Protein AF-A0A2W6AL52-F1 (afdb_monomer)

Foldseek 3Di:
DDDDDDDPDDPPPPPPPQDQDDDPPQLVPQQVVLVVVCVVVVHDSVVFDDSVQLVVQLVCVRVVVSPDDPVLCDPLQVVLNVCSSNRVNLSNLVSVLVSVLVVLLVLVVVVPQVCLCVQVVDRGDPVNSVPDDPLRSLVSCPSVVVDDPVRSVVSVVSVVVSVVD

Radius of gyration: 22.18 Å; Cα contacts (8 Å, |Δi|>4): 120; chains: 1; bounding box: 91×24×52 Å

Mean predicted aligned error: 8.86 Å

Structure (mmCIF, N/CA/C/O backbone):
data_AF-A0A2W6AL52-F1
#
_entry.id   AF-A0A2W6AL52-F1
#
loop_
_atom_site.group_PDB
_atom_site.id
_atom_site.type_symbol
_atom_site.label_atom_id
_atom_site.label_alt_id
_atom_site.label_comp_id
_atom_site.label_asym_id
_atom_site.label_entity_id
_atom_site.label_seq_id
_atom_site.pdbx_PDB_ins_code
_atom_site.Cartn_x
_atom_site.Cartn_y
_atom_site.Cartn_z
_atom_site.occupancy
_atom_site.B_iso_or_equiv
_atom_site.auth_seq_id
_atom_site.auth_comp_id
_atom_site.auth_asym_id
_atom_site.auth_atom_id
_atom_site.pdbx_PDB_model_num
ATOM 1 N N . MET A 1 1 ? -63.570 3.967 2.625 1.00 42.12 1 MET A N 1
ATOM 2 C CA . MET A 1 1 ? -63.258 2.693 1.947 1.00 42.12 1 MET A CA 1
ATOM 3 C C . MET A 1 1 ? -62.230 2.988 0.869 1.00 42.12 1 MET A C 1
ATOM 5 O O . MET A 1 1 ? -62.587 3.526 -0.166 1.00 42.12 1 MET A O 1
ATOM 9 N N . ASP A 1 2 ? -60.961 2.714 1.166 1.00 42.97 2 ASP A N 1
ATOM 10 C CA . ASP A 1 2 ? -59.909 2.475 0.166 1.00 42.97 2 ASP A CA 1
ATOM 11 C C . ASP A 1 2 ? -60.211 1.165 -0.589 1.00 42.97 2 ASP A C 1
ATOM 13 O O . ASP A 1 2 ? -60.829 0.270 0.002 1.00 42.97 2 ASP A O 1
ATOM 17 N N . PRO A 1 3 ? -59.757 1.002 -1.849 1.00 42.19 3 PRO A N 1
ATOM 18 C CA . PRO A 1 3 ? -58.496 0.272 -2.011 1.00 42.19 3 PRO A CA 1
ATOM 19 C C . PRO A 1 3 ? -57.578 0.729 -3.168 1.00 42.19 3 PRO A C 1
ATOM 21 O O . PRO A 1 3 ? -57.931 0.691 -4.340 1.00 42.19 3 PRO A O 1
ATOM 24 N N . LYS A 1 4 ? -56.317 0.973 -2.784 1.00 40.44 4 LYS A N 1
ATOM 25 C CA . LYS A 1 4 ? -55.066 0.438 -3.368 1.00 40.44 4 LYS A CA 1
ATOM 26 C C . LYS A 1 4 ? -54.757 0.746 -4.841 1.00 40.44 4 LYS A C 1
ATOM 28 O O . LYS A 1 4 ? -54.951 -0.079 -5.728 1.00 40.44 4 LYS A O 1
ATOM 33 N N . GLN A 1 5 ? -54.052 1.858 -5.048 1.00 44.22 5 GLN A N 1
ATOM 34 C CA . GLN A 1 5 ? -53.178 2.057 -6.206 1.00 44.22 5 GLN A CA 1
ATOM 35 C C . GLN A 1 5 ? -51.776 1.511 -5.889 1.00 44.22 5 GLN A C 1
ATOM 37 O O . GLN A 1 5 ? -51.073 1.994 -4.997 1.00 44.22 5 GLN A O 1
ATOM 42 N N . SER A 1 6 ? -51.405 0.441 -6.588 1.00 40.72 6 SER A N 1
ATOM 43 C CA . SER A 1 6 ? -50.145 -0.285 -6.439 1.00 40.72 6 SER A CA 1
ATOM 44 C C . SER A 1 6 ? -48.938 0.599 -6.763 1.00 40.72 6 SER A C 1
ATOM 46 O O . SER A 1 6 ? -48.741 1.034 -7.896 1.00 40.72 6 SER A O 1
ATOM 48 N N . ARG A 1 7 ? -48.104 0.833 -5.746 1.00 40.16 7 ARG A N 1
ATOM 49 C CA . ARG A 1 7 ? -46.762 1.412 -5.860 1.00 40.16 7 ARG A CA 1
ATOM 50 C C . ARG A 1 7 ? -45.860 0.453 -6.642 1.00 40.16 7 ARG A C 1
ATOM 52 O O . ARG A 1 7 ? -45.443 -0.571 -6.111 1.00 40.16 7 ARG A O 1
ATOM 59 N N . ASN A 1 8 ? -45.527 0.812 -7.877 1.00 36.53 8 ASN A N 1
ATOM 60 C CA . ASN A 1 8 ? -44.395 0.234 -8.596 1.00 36.53 8 ASN A CA 1
ATOM 61 C C . ASN A 1 8 ? -43.098 0.797 -7.986 1.00 36.53 8 ASN A C 1
ATOM 63 O O . ASN A 1 8 ? -42.643 1.876 -8.361 1.00 36.53 8 ASN A O 1
ATOM 67 N N . LEU A 1 9 ? -42.525 0.094 -7.004 1.00 39.69 9 LEU A N 1
ATOM 68 C CA . LEU A 1 9 ? -41.138 0.300 -6.581 1.00 39.69 9 LEU A CA 1
ATOM 69 C C . LEU A 1 9 ? -40.238 -0.506 -7.523 1.00 39.69 9 LEU A C 1
ATOM 71 O O . LEU A 1 9 ? -40.023 -1.697 -7.317 1.00 39.69 9 LEU A O 1
ATOM 75 N N . GLN A 1 10 ? -39.698 0.143 -8.552 1.00 37.16 10 GLN A N 1
ATOM 76 C CA . GLN A 1 10 ? -38.482 -0.365 -9.183 1.00 37.16 10 GLN A CA 1
ATOM 77 C C . GLN A 1 10 ? -37.289 -0.005 -8.282 1.00 37.16 10 GLN A C 1
ATOM 79 O O . GLN A 1 10 ? -37.192 1.151 -7.852 1.00 37.16 10 GLN A O 1
ATOM 84 N N . PRO A 1 11 ? -36.371 -0.938 -7.980 1.00 37.59 11 PRO A N 1
ATOM 85 C CA . PRO A 1 11 ? -35.149 -0.598 -7.276 1.00 37.59 11 PRO A CA 1
ATOM 86 C C . PRO A 1 11 ? -34.277 0.250 -8.204 1.00 37.59 11 PRO A C 1
ATOM 88 O O . PRO A 1 11 ? -33.810 -0.206 -9.247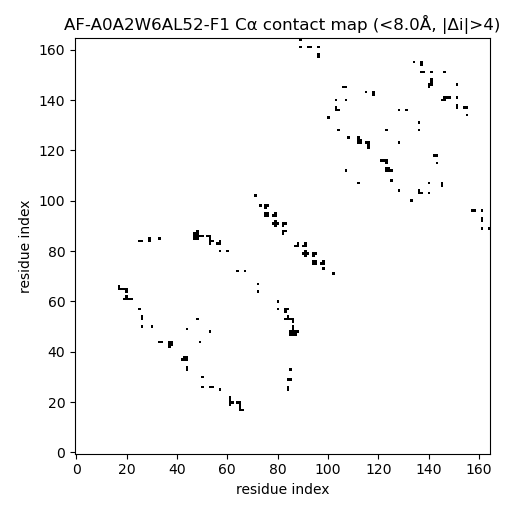 1.00 37.59 11 PRO A O 1
ATOM 91 N N . LYS A 1 12 ? -34.060 1.510 -7.824 1.00 37.53 12 LYS A N 1
ATOM 92 C CA . LYS A 1 12 ? -33.062 2.377 -8.448 1.00 37.53 12 LYS A CA 1
ATOM 93 C C . LYS A 1 12 ? -31.694 1.789 -8.096 1.00 37.53 12 LYS A C 1
ATOM 95 O O . LYS A 1 12 ? -31.179 2.026 -7.006 1.00 37.53 12 LYS A O 1
ATOM 100 N N . ILE A 1 13 ? -31.138 0.970 -8.986 1.00 46.41 13 ILE A N 1
ATOM 101 C CA . ILE A 1 13 ? -29.743 0.540 -8.899 1.00 46.41 13 ILE A CA 1
ATOM 102 C C . ILE A 1 13 ? -28.919 1.819 -9.045 1.00 46.41 13 ILE A C 1
ATOM 104 O O . ILE A 1 13 ? -28.809 2.383 -10.133 1.00 46.41 13 ILE A O 1
ATOM 108 N N . VAL A 1 14 ? -28.411 2.334 -7.926 1.00 41.75 14 VAL A N 1
ATOM 109 C CA . VAL A 1 14 ? -27.434 3.421 -7.924 1.00 41.75 14 VAL A CA 1
ATOM 110 C C . VAL A 1 14 ? -26.157 2.831 -8.508 1.00 41.75 14 VAL A C 1
ATOM 112 O O . VAL A 1 14 ? -25.363 2.207 -7.808 1.00 41.75 14 VAL A O 1
ATOM 115 N N . GLY A 1 15 ? -26.003 2.956 -9.825 1.00 38.09 15 GLY A N 1
ATOM 116 C CA . GLY A 1 15 ? -24.758 2.641 -10.503 1.00 38.09 15 GLY A CA 1
ATOM 117 C C . GLY A 1 15 ? -23.656 3.511 -9.913 1.00 38.09 15 GLY A C 1
ATOM 118 O O . GLY A 1 15 ? -23.724 4.738 -9.979 1.00 38.09 15 GLY A O 1
ATOM 119 N N . VAL A 1 16 ? -22.651 2.877 -9.314 1.00 45.12 16 VAL A N 1
ATOM 120 C CA . VAL A 1 16 ? -21.394 3.539 -8.975 1.00 45.12 16 VAL A CA 1
ATOM 121 C C . VAL A 1 16 ? -20.790 3.996 -10.300 1.00 45.12 16 VAL A C 1
ATOM 123 O O . VAL A 1 16 ? -20.288 3.179 -11.069 1.00 45.12 16 VAL A O 1
ATOM 126 N N . VAL A 1 17 ? -20.889 5.291 -10.604 1.00 46.00 17 VAL A N 1
ATOM 127 C CA . VAL A 1 17 ? -20.203 5.897 -11.749 1.00 46.00 17 VAL A CA 1
ATOM 128 C C . VAL A 1 17 ? -18.709 5.842 -11.440 1.00 46.00 17 VAL A C 1
ATOM 130 O O . VAL A 1 17 ? -18.155 6.725 -10.789 1.00 46.00 17 VAL A O 1
ATOM 133 N N . GLY A 1 18 ? -18.066 4.741 -11.825 1.00 52.62 18 GLY A N 1
ATOM 134 C CA . GLY A 1 18 ? -16.629 4.573 -11.688 1.00 52.62 18 GLY A CA 1
ATOM 135 C C . GLY A 1 18 ? -15.926 5.598 -12.567 1.00 52.62 18 GLY A C 1
ATOM 136 O O . GLY A 1 18 ? -16.032 5.543 -13.790 1.00 52.62 18 GLY A O 1
ATOM 137 N N . THR A 1 19 ? -15.218 6.549 -11.957 1.00 64.69 19 THR A N 1
ATOM 138 C CA . THR A 1 19 ? -14.317 7.444 -12.689 1.00 64.69 19 THR A CA 1
ATOM 139 C C . THR A 1 19 ? -13.289 6.587 -13.426 1.00 64.69 19 THR A C 1
ATOM 141 O O . THR A 1 19 ? -12.514 5.878 -12.782 1.00 64.69 19 THR A O 1
ATOM 144 N N . GLN A 1 20 ? -13.302 6.633 -14.760 1.00 72.19 20 GLN A N 1
ATOM 145 C CA . GLN A 1 20 ? -12.287 6.001 -15.602 1.00 72.19 20 GLN A CA 1
ATOM 146 C C . GLN A 1 20 ? -10.928 6.623 -15.261 1.00 72.19 20 GLN A C 1
ATOM 148 O O . GLN A 1 20 ? -10.740 7.829 -15.409 1.00 72.19 20 GLN A O 1
ATOM 153 N N . ILE A 1 21 ? -10.005 5.813 -14.746 1.00 81.06 21 ILE A N 1
ATOM 154 C CA . ILE A 1 21 ? -8.621 6.227 -14.517 1.00 81.06 21 ILE A CA 1
ATOM 155 C C . ILE A 1 21 ? -7.848 5.857 -15.773 1.00 81.06 21 ILE A C 1
ATOM 157 O O . ILE A 1 21 ? -7.867 4.702 -16.181 1.00 81.06 21 ILE A O 1
ATOM 161 N N . ALA A 1 22 ? -7.170 6.828 -16.374 1.00 84.06 22 ALA A N 1
ATOM 162 C CA . ALA A 1 22 ? -6.216 6.588 -17.445 1.00 84.06 22 ALA A CA 1
ATOM 163 C C . ALA A 1 22 ? -4.816 6.879 -16.903 1.00 84.06 22 ALA A C 1
ATOM 165 O O . ALA A 1 22 ? -4.552 7.986 -16.433 1.00 84.06 22 ALA A O 1
ATOM 166 N N . LEU A 1 23 ? -3.938 5.877 -16.935 1.00 79.25 23 LEU A N 1
ATOM 167 C CA . LEU A 1 23 ? -2.518 6.071 -16.656 1.00 79.25 23 LEU A CA 1
ATOM 168 C C . LEU A 1 23 ? -1.785 6.391 -17.967 1.00 79.25 23 LEU A C 1
ATOM 170 O O . LEU A 1 23 ? -2.182 5.882 -19.018 1.00 79.25 23 LEU A O 1
ATOM 174 N N . PRO A 1 24 ? -0.732 7.225 -17.935 1.00 81.56 24 PRO A N 1
ATOM 175 C CA . PRO A 1 24 ? 0.046 7.520 -19.131 1.00 81.56 24 PRO A CA 1
ATOM 176 C C . PRO A 1 24 ? 0.728 6.250 -19.674 1.00 81.56 24 PRO A C 1
ATOM 178 O O . PRO A 1 24 ? 1.027 5.336 -18.897 1.00 81.56 24 PRO A O 1
ATOM 181 N N . PRO A 1 25 ? 1.009 6.175 -20.987 1.00 73.06 25 PRO A N 1
ATOM 182 C CA . PRO A 1 25 ? 1.849 5.117 -21.537 1.00 73.06 25 PRO A CA 1
ATOM 183 C C . PRO A 1 25 ? 3.253 5.241 -20.931 1.00 73.06 25 PRO A C 1
ATOM 185 O O . PRO A 1 25 ? 3.934 6.244 -21.130 1.00 73.06 25 PRO A O 1
ATOM 188 N N . PHE A 1 26 ? 3.655 4.250 -20.135 1.00 67.44 26 PHE A N 1
ATOM 189 C CA . PHE A 1 26 ? 4.848 4.351 -19.286 1.00 67.44 26 PHE A CA 1
ATOM 190 C C . PHE A 1 26 ? 6.061 3.597 -19.855 1.00 67.44 26 PHE A C 1
ATOM 192 O O . PHE A 1 26 ? 7.197 4.042 -19.720 1.00 67.44 26 PHE A O 1
ATOM 199 N N . ILE A 1 27 ? 5.825 2.484 -20.554 1.00 62.81 27 ILE A N 1
ATOM 200 C CA . ILE A 1 27 ? 6.867 1.486 -20.851 1.00 62.81 27 ILE A CA 1
ATOM 201 C C . ILE A 1 27 ? 7.874 1.946 -21.914 1.00 62.81 27 ILE A C 1
ATOM 203 O O . ILE A 1 27 ? 9.056 1.627 -21.813 1.00 62.81 27 ILE A O 1
ATOM 207 N N . SER A 1 28 ? 7.457 2.749 -22.902 1.00 65.75 28 SER A N 1
ATOM 208 C CA . SER A 1 28 ? 8.346 3.165 -24.002 1.00 65.75 28 SER A CA 1
ATOM 209 C C . SER A 1 28 ? 9.496 4.076 -23.562 1.00 65.75 28 SER A C 1
ATOM 211 O O . SER A 1 28 ? 10.437 4.282 -24.324 1.00 65.75 28 SER A O 1
ATOM 213 N N . VAL A 1 29 ? 9.420 4.639 -22.353 1.00 70.62 29 VAL A N 1
ATOM 214 C CA . VAL A 1 29 ? 10.438 5.544 -21.802 1.00 70.62 29 VAL A CA 1
ATOM 215 C C . VAL A 1 29 ? 11.271 4.853 -20.722 1.00 70.62 29 VAL A C 1
ATOM 217 O O . VAL A 1 29 ? 12.469 5.110 -20.609 1.00 70.62 29 VAL A O 1
ATOM 220 N N . THR A 1 30 ? 10.672 3.963 -19.932 1.00 84.19 30 THR A N 1
ATOM 221 C CA . THR A 1 30 ? 11.314 3.465 -18.712 1.00 84.19 30 THR A CA 1
ATOM 222 C C . THR A 1 30 ? 12.206 2.257 -18.918 1.00 84.19 30 THR A C 1
ATOM 224 O O . THR A 1 30 ? 13.292 2.249 -18.350 1.00 84.19 30 THR A O 1
ATOM 227 N N . GLY A 1 31 ? 11.852 1.296 -19.774 1.00 87.62 31 GLY A N 1
ATOM 228 C CA . GLY A 1 31 ? 12.712 0.132 -20.055 1.00 87.62 31 GLY A CA 1
ATOM 229 C C . GLY A 1 31 ? 14.153 0.516 -20.449 1.00 87.62 31 GLY A C 1
ATOM 230 O O . GLY A 1 31 ? 15.112 0.074 -19.798 1.00 87.62 31 GLY A O 1
ATOM 231 N N . PRO A 1 32 ? 14.343 1.423 -21.434 1.00 91.88 32 PRO A N 1
ATOM 232 C CA . PRO A 1 32 ? 15.667 1.920 -21.809 1.00 91.88 32 PRO A CA 1
ATOM 233 C C . PRO A 1 32 ? 16.389 2.661 -20.676 1.00 91.88 32 PRO A C 1
ATOM 235 O O . PRO A 1 32 ? 17.585 2.455 -20.474 1.00 91.88 32 PRO A O 1
ATOM 238 N N . MET A 1 33 ? 15.674 3.488 -19.903 1.00 92.62 33 MET A N 1
ATOM 239 C CA . MET A 1 33 ? 16.242 4.203 -18.754 1.00 92.62 33 MET A CA 1
ATOM 240 C C . MET A 1 33 ? 16.755 3.230 -17.684 1.00 92.62 33 MET A C 1
ATOM 242 O O . MET A 1 33 ? 17.867 3.400 -17.187 1.00 92.62 33 MET A O 1
ATOM 246 N N . LEU A 1 34 ? 15.973 2.205 -17.336 1.00 93.62 34 LEU A N 1
ATOM 247 C CA . LEU A 1 34 ? 16.350 1.202 -16.336 1.00 93.62 34 LEU A CA 1
ATOM 248 C C . LEU A 1 34 ? 17.567 0.386 -16.792 1.00 93.62 34 LEU A C 1
ATOM 250 O O . LEU A 1 34 ? 18.466 0.105 -15.998 1.00 93.62 34 LEU A O 1
ATOM 254 N N . SER A 1 35 ? 17.632 0.050 -18.081 1.00 93.56 35 SER A N 1
ATOM 255 C CA . SER A 1 35 ? 18.785 -0.637 -18.678 1.00 93.56 35 SER A CA 1
ATOM 256 C C . SER A 1 35 ? 20.046 0.232 -18.637 1.00 93.56 35 SER A C 1
ATOM 258 O O . SER A 1 35 ? 21.112 -0.235 -18.238 1.00 93.56 35 SER A O 1
ATOM 260 N N . ALA A 1 36 ? 19.924 1.519 -18.974 1.00 94.81 36 ALA A N 1
ATOM 261 C CA . ALA A 1 36 ? 21.029 2.469 -18.883 1.00 94.81 36 ALA A CA 1
ATOM 262 C C . ALA A 1 36 ? 21.502 2.671 -17.433 1.00 94.81 36 ALA A C 1
ATOM 264 O O . ALA A 1 36 ? 22.704 2.704 -17.184 1.00 94.81 36 ALA A O 1
ATOM 265 N N . LEU A 1 37 ? 20.575 2.755 -16.472 1.00 94.06 37 LEU A N 1
ATOM 266 C CA . LEU A 1 37 ? 20.882 2.913 -15.048 1.00 94.06 37 LEU A CA 1
ATOM 267 C C . LEU A 1 37 ? 21.651 1.711 -14.489 1.00 94.06 37 LEU A C 1
ATOM 269 O O . LEU A 1 37 ? 22.692 1.883 -13.861 1.00 94.06 37 LEU A O 1
ATOM 273 N N . THR A 1 38 ? 21.146 0.500 -14.721 1.00 94.69 38 THR A N 1
ATOM 274 C CA . THR A 1 38 ? 21.779 -0.739 -14.233 1.00 94.69 38 THR A CA 1
ATOM 275 C C . THR A 1 38 ? 23.156 -0.943 -14.861 1.00 94.69 38 THR A C 1
ATOM 277 O O . THR A 1 38 ? 24.119 -1.220 -14.148 1.00 94.69 38 THR A O 1
ATOM 280 N N . THR A 1 39 ? 23.292 -0.642 -16.157 1.00 96.62 39 THR A N 1
ATOM 281 C CA . THR A 1 39 ? 24.586 -0.629 -16.856 1.00 96.62 39 THR A CA 1
ATOM 282 C C . THR A 1 39 ? 25.553 0.396 -16.258 1.00 96.62 39 THR A C 1
ATOM 284 O O . THR A 1 39 ? 26.709 0.068 -16.004 1.00 96.62 39 THR A O 1
ATOM 287 N N . ALA A 1 40 ? 25.098 1.625 -15.988 1.00 97.06 40 ALA A N 1
ATOM 288 C CA . ALA A 1 40 ? 25.926 2.678 -15.395 1.00 97.06 40 ALA A CA 1
ATOM 289 C C . ALA A 1 40 ? 26.413 2.331 -13.977 1.00 97.06 40 ALA A C 1
ATOM 291 O O . ALA A 1 40 ? 27.494 2.760 -13.579 1.00 97.06 40 ALA A O 1
ATOM 292 N N . LEU A 1 41 ? 25.632 1.548 -13.228 1.00 96.19 41 LEU A N 1
ATOM 293 C CA . LEU A 1 41 ? 25.990 1.051 -11.897 1.00 96.19 41 LEU A CA 1
ATOM 294 C C . LEU A 1 41 ? 26.753 -0.285 -11.926 1.00 96.19 41 LEU A C 1
ATOM 296 O O . LEU A 1 41 ? 27.198 -0.742 -10.876 1.00 96.19 41 LEU A O 1
ATOM 300 N N . GLY A 1 42 ? 26.919 -0.906 -13.098 1.00 95.56 42 GLY A N 1
ATOM 301 C CA . GLY A 1 42 ? 27.613 -2.186 -13.251 1.00 95.56 42 GLY A CA 1
ATOM 302 C C . GLY A 1 42 ? 26.873 -3.374 -12.628 1.00 95.56 42 GLY A C 1
ATOM 303 O O . GLY A 1 42 ? 27.515 -4.309 -12.155 1.00 95.56 42 GLY A O 1
ATOM 304 N N . VAL A 1 43 ? 25.539 -3.331 -12.592 1.00 96.31 43 VAL A N 1
ATOM 305 C CA . VAL A 1 43 ? 24.683 -4.383 -12.022 1.00 96.31 43 VAL A CA 1
ATOM 306 C C . VAL A 1 43 ? 23.739 -4.959 -13.075 1.00 96.31 43 VAL A C 1
ATOM 308 O O . VAL A 1 43 ? 23.408 -4.305 -14.062 1.00 96.31 43 VAL A O 1
ATOM 311 N N . GLU A 1 44 ? 23.280 -6.187 -12.851 1.00 94.38 44 GLU A N 1
ATOM 312 C CA . GLU A 1 44 ? 22.354 -6.881 -13.751 1.00 94.38 44 GLU A CA 1
ATOM 313 C C . GLU A 1 44 ? 20.972 -6.208 -13.801 1.00 94.38 44 GLU A C 1
ATOM 315 O O . GLU A 1 44 ? 20.428 -5.789 -12.778 1.00 94.38 44 GLU A O 1
ATOM 320 N N . ARG A 1 45 ? 20.336 -6.172 -14.982 1.00 92.38 45 ARG A N 1
ATOM 321 C CA . ARG A 1 45 ? 18.973 -5.619 -15.146 1.00 92.38 45 ARG A CA 1
ATOM 322 C C . ARG A 1 45 ? 17.906 -6.443 -14.418 1.00 92.38 45 ARG A C 1
ATOM 324 O O . ARG A 1 45 ? 16.842 -5.909 -14.102 1.00 92.38 45 ARG A O 1
ATOM 331 N N . SER A 1 46 ? 18.193 -7.711 -14.127 1.00 92.31 46 SER A N 1
ATOM 332 C CA . SER A 1 46 ? 17.290 -8.647 -13.447 1.00 92.31 46 SER A CA 1
ATOM 333 C C . SER A 1 46 ? 17.013 -8.307 -11.981 1.00 92.31 46 SER A C 1
ATOM 335 O O . SER A 1 46 ? 16.139 -8.927 -11.384 1.00 92.31 46 SER A O 1
ATOM 337 N N . ILE A 1 47 ? 17.733 -7.344 -11.388 1.00 91.62 47 ILE A N 1
ATOM 338 C CA . ILE A 1 47 ? 17.432 -6.854 -10.032 1.00 91.62 47 ILE A CA 1
ATOM 339 C C . ILE A 1 47 ? 16.094 -6.099 -9.963 1.00 91.62 47 ILE A C 1
ATOM 341 O O . ILE A 1 47 ? 15.531 -5.953 -8.885 1.00 91.62 47 ILE A O 1
ATOM 345 N N . LEU A 1 48 ? 15.599 -5.600 -11.101 1.00 93.12 48 LEU A N 1
ATOM 346 C CA . LEU A 1 48 ? 14.273 -4.998 -11.240 1.00 93.12 48 LEU A CA 1
ATOM 347 C C . LEU A 1 48 ? 13.402 -5.909 -12.110 1.00 93.12 48 LEU A C 1
ATOM 349 O O . LEU A 1 48 ? 13.915 -6.660 -12.943 1.00 93.12 48 LEU A O 1
ATOM 353 N N . ALA A 1 49 ? 12.079 -5.783 -11.993 1.00 93.38 49 ALA A N 1
ATOM 354 C CA . ALA A 1 49 ? 11.151 -6.545 -12.826 1.00 93.38 49 ALA A CA 1
ATOM 355 C C . ALA A 1 49 ? 11.424 -6.350 -14.332 1.00 93.38 49 ALA A C 1
ATOM 357 O O . ALA A 1 49 ? 11.821 -5.266 -14.775 1.00 93.38 49 ALA A O 1
ATOM 358 N N . ALA A 1 50 ? 11.228 -7.411 -15.116 1.00 93.38 50 ALA A N 1
ATOM 359 C CA . ALA A 1 50 ? 11.360 -7.366 -16.568 1.00 93.38 50 ALA A CA 1
ATOM 360 C C . ALA A 1 50 ? 10.273 -6.478 -17.202 1.00 93.38 50 ALA A C 1
ATOM 362 O O . ALA A 1 50 ? 9.217 -6.247 -16.609 1.00 93.38 50 ALA A O 1
ATOM 363 N N . ASP A 1 51 ? 10.540 -5.958 -18.399 1.00 92.00 51 ASP A N 1
ATOM 364 C CA . ASP A 1 51 ? 9.677 -4.955 -19.036 1.00 92.00 51 ASP A CA 1
ATOM 365 C C . ASP A 1 51 ? 8.263 -5.491 -19.334 1.00 92.00 51 ASP A C 1
ATOM 367 O O . ASP A 1 51 ? 7.288 -4.756 -19.190 1.00 92.00 51 ASP A O 1
ATOM 371 N N . ASP A 1 52 ? 8.125 -6.779 -19.662 1.00 92.06 52 ASP A N 1
ATOM 372 C CA . ASP A 1 52 ? 6.837 -7.461 -19.846 1.00 92.06 52 ASP A CA 1
ATOM 373 C C . ASP A 1 52 ? 6.030 -7.537 -18.539 1.00 92.06 52 ASP A C 1
ATOM 375 O O . ASP A 1 52 ? 4.821 -7.300 -18.534 1.00 92.06 52 ASP A O 1
ATOM 379 N N . GLN A 1 53 ? 6.700 -7.801 -17.414 1.00 93.69 53 GLN A N 1
ATOM 380 C CA . GLN A 1 53 ? 6.084 -7.843 -16.086 1.00 93.69 53 GLN A CA 1
ATOM 381 C C . GLN A 1 53 ? 5.637 -6.449 -15.638 1.00 93.69 53 GLN A C 1
ATOM 383 O O . GLN A 1 53 ? 4.523 -6.281 -15.136 1.00 93.69 53 GLN A O 1
ATOM 388 N N . ILE A 1 54 ? 6.485 -5.437 -15.856 1.00 93.94 54 ILE A N 1
ATOM 389 C CA . ILE A 1 54 ? 6.151 -4.028 -15.614 1.00 93.94 54 ILE A CA 1
ATOM 390 C C . ILE A 1 54 ? 4.932 -3.638 -16.447 1.00 93.94 54 ILE A C 1
ATOM 392 O O . ILE A 1 54 ? 3.982 -3.060 -15.915 1.00 93.94 54 ILE A O 1
ATOM 396 N N . GLN A 1 55 ? 4.936 -3.974 -17.738 1.00 91.88 55 GLN A N 1
ATOM 397 C CA . GLN A 1 55 ? 3.846 -3.651 -18.647 1.00 91.88 55 GLN A CA 1
ATOM 398 C C . GLN A 1 55 ? 2.534 -4.294 -18.206 1.00 91.88 55 GLN A C 1
ATOM 400 O O . GLN A 1 55 ? 1.524 -3.602 -18.072 1.00 91.88 55 GLN A O 1
ATOM 405 N N . HIS A 1 56 ? 2.560 -5.587 -17.897 1.00 92.56 56 HIS A N 1
ATOM 406 C CA . HIS A 1 56 ? 1.381 -6.307 -17.437 1.00 92.56 56 HIS A CA 1
ATOM 407 C C . HIS A 1 56 ? 0.792 -5.711 -16.147 1.00 92.56 56 HIS A C 1
ATOM 409 O O . HIS A 1 56 ? -0.424 -5.506 -16.032 1.00 92.56 56 HIS A O 1
ATOM 415 N N . ALA A 1 57 ? 1.650 -5.384 -15.176 1.00 93.50 57 ALA A N 1
ATOM 416 C CA . ALA A 1 57 ? 1.229 -4.739 -13.938 1.00 93.50 57 ALA A CA 1
ATOM 417 C C . ALA A 1 57 ? 0.627 -3.349 -14.209 1.00 93.50 57 ALA A C 1
ATOM 419 O O . ALA A 1 57 ? -0.461 -3.039 -13.714 1.00 93.50 57 ALA A O 1
ATOM 420 N N . TRP A 1 58 ? 1.289 -2.539 -15.041 1.00 93.31 58 TRP A N 1
ATOM 421 C CA . TRP A 1 58 ? 0.856 -1.187 -15.397 1.00 93.31 58 TRP A CA 1
ATOM 422 C C . TRP A 1 58 ? -0.513 -1.165 -16.083 1.00 93.31 58 TRP A C 1
ATOM 424 O O . TRP A 1 58 ? -1.366 -0.354 -15.728 1.00 93.31 58 TRP A O 1
ATOM 434 N N . GLU A 1 59 ? -0.762 -2.083 -17.016 1.00 92.19 59 GLU A N 1
ATOM 435 C CA . GLU A 1 59 ? -2.042 -2.207 -17.729 1.00 92.19 59 GLU A CA 1
ATOM 436 C C . GLU A 1 59 ? -3.196 -2.622 -16.804 1.00 92.19 59 GLU A C 1
ATOM 438 O O . GLU A 1 59 ? -4.354 -2.260 -17.029 1.00 92.19 59 GLU A O 1
ATOM 443 N N . THR A 1 60 ? -2.891 -3.340 -15.722 1.00 92.00 60 THR A N 1
ATOM 444 C CA . THR A 1 60 ? -3.892 -3.798 -14.752 1.00 92.00 60 THR A CA 1
ATOM 445 C C . THR A 1 60 ? -4.269 -2.711 -13.738 1.00 92.00 60 THR A C 1
ATOM 447 O O . THR A 1 60 ? -5.415 -2.672 -13.266 1.00 92.00 60 THR A O 1
ATOM 450 N N . LEU A 1 61 ? -3.340 -1.805 -13.409 1.00 93.31 61 LEU A N 1
ATOM 451 C CA . LEU A 1 61 ? -3.519 -0.777 -12.377 1.00 93.31 61 LEU A CA 1
ATOM 452 C C . LEU A 1 61 ? -4.762 0.110 -12.556 1.00 93.31 61 LEU A C 1
ATOM 454 O O . LEU A 1 61 ? -5.469 0.288 -11.562 1.00 93.31 61 LEU A O 1
ATOM 458 N N . PRO A 1 62 ? -5.099 0.645 -13.748 1.00 93.50 62 PRO A N 1
ATOM 459 C CA . PRO A 1 62 ? -6.261 1.515 -13.929 1.00 93.50 62 PRO A CA 1
ATOM 460 C C . PRO A 1 62 ? -7.558 0.931 -13.363 1.00 93.50 62 PRO A C 1
ATOM 462 O O . PRO A 1 62 ? -8.290 1.604 -12.634 1.00 93.50 62 PRO A O 1
ATOM 465 N N . ARG A 1 63 ? -7.802 -0.358 -13.632 1.00 93.12 63 ARG A N 1
ATOM 466 C CA . ARG A 1 63 ? -8.982 -1.090 -13.156 1.00 93.12 63 ARG A CA 1
ATOM 467 C C . ARG A 1 63 ? -8.961 -1.312 -11.644 1.00 93.12 63 ARG A C 1
ATOM 469 O O . ARG A 1 63 ? -10.013 -1.355 -11.013 1.00 93.12 63 ARG A O 1
ATOM 476 N N . LEU A 1 64 ? -7.785 -1.503 -11.051 1.00 93.06 64 LEU A N 1
ATOM 477 C CA . LEU A 1 64 ? -7.655 -1.665 -9.602 1.00 93.06 64 LEU A CA 1
ATOM 478 C C . LEU A 1 64 ? -7.861 -0.326 -8.889 1.00 93.06 64 LEU A C 1
ATOM 480 O O . LEU A 1 64 ? -8.666 -0.232 -7.965 1.00 93.06 64 LEU A O 1
ATOM 484 N N . LEU A 1 65 ? -7.204 0.726 -9.373 1.00 94.44 65 LEU A N 1
ATOM 485 C CA . LEU A 1 65 ? -7.301 2.079 -8.834 1.00 94.44 65 LEU A CA 1
ATOM 486 C C . LEU A 1 65 ? -8.722 2.647 -8.960 1.00 94.44 65 LEU A C 1
ATOM 488 O O . LEU A 1 65 ? -9.164 3.393 -8.085 1.00 94.44 65 LEU A O 1
ATOM 492 N N . SER A 1 66 ? -9.476 2.283 -10.006 1.00 94.25 66 SER A N 1
ATOM 493 C CA . SER A 1 66 ? -10.856 2.753 -10.184 1.00 94.25 66 SER A CA 1
ATOM 494 C C . SER A 1 66 ? -11.806 2.215 -9.110 1.00 94.25 66 SER A C 1
ATOM 496 O O . SER A 1 66 ? -12.825 2.847 -8.832 1.00 94.25 66 SER A O 1
ATOM 498 N N . ARG A 1 67 ? -11.462 1.087 -8.468 1.00 93.19 67 ARG A N 1
ATOM 499 C CA . ARG A 1 67 ? -12.200 0.521 -7.325 1.00 93.19 67 ARG A CA 1
ATOM 500 C C . ARG A 1 67 ? -11.918 1.260 -6.017 1.00 93.19 67 ARG A C 1
ATOM 502 O O . ARG A 1 67 ? -12.672 1.094 -5.063 1.00 93.19 67 ARG A O 1
ATOM 509 N N . ILE A 1 68 ? -10.860 2.069 -5.965 1.00 93.25 68 ILE A N 1
ATOM 510 C CA . ILE A 1 68 ? -10.521 2.886 -4.801 1.00 93.25 68 ILE A CA 1
ATOM 511 C C . ILE A 1 68 ? -11.341 4.186 -4.868 1.00 93.25 68 ILE A C 1
ATOM 513 O O . ILE A 1 68 ? -11.258 4.904 -5.877 1.00 93.25 68 ILE A O 1
ATOM 517 N N . PRO A 1 69 ? -12.122 4.520 -3.821 1.00 92.94 69 PRO A N 1
ATOM 518 C CA . PRO A 1 69 ? -12.834 5.791 -3.737 1.00 92.94 69 PRO A CA 1
ATOM 519 C C . PRO A 1 69 ? -11.897 6.989 -3.965 1.00 92.94 69 PRO A C 1
ATOM 521 O O . PRO A 1 69 ? -10.794 6.988 -3.420 1.00 92.94 69 PRO A O 1
ATOM 524 N N . PRO A 1 70 ? -12.306 8.036 -4.710 1.00 92.94 70 PRO A N 1
ATOM 525 C CA . PRO A 1 70 ? -11.424 9.158 -5.048 1.00 92.94 70 PRO A CA 1
ATOM 526 C C . PRO A 1 70 ? -10.742 9.825 -3.848 1.00 92.94 70 PRO A C 1
ATOM 528 O O . PRO A 1 70 ? -9.567 10.156 -3.927 1.00 92.94 70 PRO A O 1
ATOM 531 N N . HIS A 1 71 ? -11.441 9.954 -2.719 1.00 91.81 71 HIS A N 1
ATOM 532 C CA . HIS A 1 71 ? -10.896 10.550 -1.494 1.00 91.81 71 HIS A CA 1
ATOM 533 C C . HIS A 1 71 ? -9.832 9.685 -0.792 1.00 91.81 71 HIS A C 1
ATOM 535 O O . HIS A 1 71 ? -9.144 10.177 0.094 1.00 91.81 71 HIS A O 1
ATOM 541 N N . LEU A 1 72 ? -9.686 8.414 -1.182 1.00 93.81 72 LEU A N 1
ATOM 542 C CA . LEU A 1 72 ? -8.641 7.505 -0.698 1.00 93.81 72 LEU A CA 1
ATOM 543 C C . LEU A 1 72 ? -7.461 7.388 -1.675 1.00 93.81 72 LEU A C 1
ATOM 545 O O . LEU A 1 72 ? -6.500 6.674 -1.395 1.00 93.81 72 LEU A O 1
ATOM 549 N N . ARG A 1 73 ? -7.504 8.082 -2.821 1.00 93.69 73 ARG A N 1
ATOM 550 C CA . ARG A 1 73 ? -6.415 8.104 -3.810 1.00 93.69 73 ARG A CA 1
ATOM 551 C C . ARG A 1 73 ? -5.316 9.073 -3.373 1.00 93.69 73 ARG A C 1
ATOM 553 O O . ARG A 1 73 ? -5.217 10.183 -3.882 1.00 93.69 73 ARG A O 1
ATOM 560 N N . SER A 1 74 ? -4.540 8.660 -2.378 1.00 92.44 74 SER A N 1
ATOM 561 C CA . SER A 1 74 ? -3.506 9.481 -1.745 1.00 92.44 74 SER A CA 1
ATOM 562 C C . SER A 1 74 ? -2.214 9.583 -2.565 1.00 92.44 74 SER A C 1
ATOM 564 O O . SER A 1 74 ? -1.968 8.808 -3.492 1.00 92.44 74 SER A O 1
ATOM 566 N N . GLU A 1 75 ? -1.330 10.498 -2.163 1.00 94.56 75 GLU A N 1
ATOM 567 C CA . GLU A 1 75 ? 0.033 10.624 -2.700 1.00 94.56 75 GLU A CA 1
ATOM 568 C C . GLU A 1 75 ? 0.838 9.318 -2.592 1.00 94.56 75 GLU A C 1
ATOM 570 O O . GLU A 1 75 ? 1.668 9.017 -3.450 1.00 94.56 75 GLU A O 1
ATOM 575 N N . THR A 1 76 ? 0.572 8.499 -1.569 1.00 95.75 76 THR A N 1
ATOM 576 C CA . THR A 1 76 ? 1.190 7.176 -1.404 1.00 95.75 76 THR A CA 1
ATOM 577 C C . THR A 1 76 ? 0.868 6.255 -2.580 1.00 95.75 76 THR A C 1
ATOM 579 O O . THR A 1 76 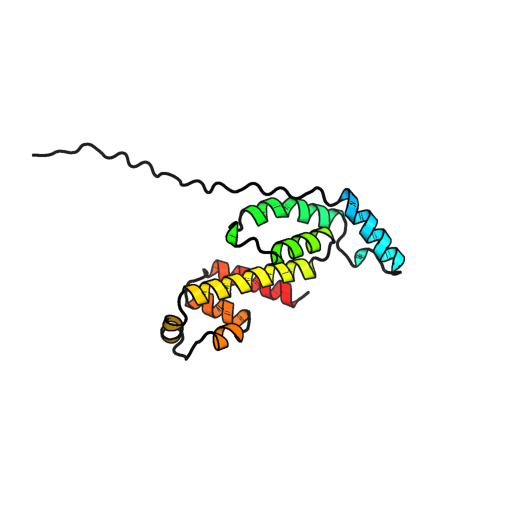? 1.742 5.520 -3.034 1.00 95.75 76 THR A O 1
ATOM 582 N N . LEU A 1 77 ? -0.347 6.325 -3.131 1.00 95.81 77 LEU A N 1
ATOM 583 C CA . LEU A 1 77 ? -0.721 5.532 -4.304 1.00 95.81 77 LEU A CA 1
ATOM 584 C C . LEU A 1 77 ? -0.060 6.042 -5.587 1.00 95.81 77 LEU A C 1
ATOM 586 O O . LEU A 1 77 ? 0.213 5.247 -6.483 1.00 95.81 77 LEU A O 1
ATOM 590 N N . VAL A 1 78 ? 0.278 7.332 -5.667 1.00 95.12 78 VAL A N 1
ATOM 591 C CA . VAL A 1 78 ? 1.112 7.852 -6.763 1.00 95.12 78 VAL A CA 1
ATOM 592 C C . VAL A 1 78 ? 2.513 7.242 -6.685 1.00 95.12 78 VAL A C 1
ATOM 594 O O . VAL A 1 78 ? 3.009 6.729 -7.685 1.00 95.12 78 VAL A O 1
ATOM 597 N N . ARG A 1 79 ? 3.126 7.213 -5.492 1.00 96.62 79 ARG A N 1
ATOM 598 C CA . ARG A 1 79 ? 4.432 6.561 -5.268 1.00 96.62 79 ARG A CA 1
ATOM 599 C C . ARG A 1 79 ? 4.387 5.064 -5.579 1.00 96.62 79 ARG A C 1
ATOM 601 O O . ARG A 1 79 ? 5.302 4.557 -6.216 1.00 96.62 79 ARG A O 1
ATOM 608 N N . MET A 1 80 ? 3.297 4.386 -5.211 1.00 96.94 80 MET A N 1
ATOM 609 C CA . MET A 1 80 ? 3.037 2.998 -5.604 1.00 96.94 80 MET A CA 1
ATOM 610 C C . MET A 1 80 ? 3.035 2.837 -7.129 1.00 96.94 80 MET A C 1
ATOM 612 O O . MET A 1 80 ? 3.708 1.948 -7.637 1.00 96.94 80 MET A O 1
ATOM 616 N N . CYS A 1 81 ? 2.321 3.697 -7.865 1.00 95.06 81 CYS A N 1
ATOM 617 C CA . CYS A 1 81 ? 2.297 3.635 -9.329 1.00 95.06 81 CYS A CA 1
ATOM 618 C C . CYS A 1 81 ? 3.700 3.826 -9.911 1.00 95.06 81 CYS A C 1
ATOM 620 O O . CYS A 1 81 ? 4.109 3.035 -10.752 1.00 95.06 81 CYS A O 1
ATOM 622 N N . VAL A 1 82 ? 4.465 4.812 -9.429 1.00 94.44 82 VAL A N 1
ATOM 623 C CA . VAL A 1 82 ? 5.857 5.020 -9.864 1.00 94.44 82 VAL A CA 1
ATOM 624 C C . VAL A 1 82 ? 6.698 3.765 -9.627 1.00 94.44 82 VAL A C 1
ATOM 626 O O . VAL A 1 82 ? 7.366 3.317 -10.552 1.00 94.44 82 VAL A O 1
ATOM 629 N N . ALA A 1 83 ? 6.608 3.159 -8.440 1.00 95.56 83 ALA A N 1
ATOM 630 C CA . ALA A 1 83 ? 7.341 1.941 -8.106 1.00 95.56 83 ALA A CA 1
ATOM 631 C C . ALA A 1 83 ? 6.974 0.761 -9.025 1.00 95.56 83 ALA A C 1
ATOM 633 O O . ALA A 1 83 ? 7.865 0.062 -9.503 1.00 95.56 83 ALA A O 1
ATOM 634 N N . VAL A 1 84 ? 5.684 0.579 -9.346 1.00 95.38 84 VAL A N 1
ATOM 635 C CA . VAL A 1 84 ? 5.241 -0.417 -10.342 1.00 95.38 84 VAL A CA 1
ATOM 636 C C . VAL A 1 84 ? 5.859 -0.127 -11.705 1.00 95.38 84 VAL A C 1
ATOM 638 O O . VAL A 1 84 ? 6.426 -1.024 -12.322 1.00 95.38 84 VAL A O 1
ATOM 641 N N . GLY A 1 85 ? 5.785 1.122 -12.161 1.00 93.19 85 GLY A N 1
ATOM 642 C CA . GLY A 1 85 ? 6.326 1.522 -13.453 1.00 93.19 85 GLY A CA 1
ATOM 643 C C . GLY A 1 85 ? 7.831 1.259 -13.572 1.00 93.19 85 GLY A C 1
ATOM 644 O O . GLY A 1 85 ? 8.312 0.853 -14.627 1.00 93.19 85 GLY A O 1
ATOM 645 N N . THR A 1 86 ? 8.590 1.453 -12.497 1.00 93.25 86 THR A N 1
ATOM 646 C CA . THR A 1 86 ? 10.042 1.228 -12.489 1.00 93.25 86 THR A CA 1
ATOM 647 C C . THR A 1 86 ? 10.444 -0.207 -12.135 1.00 93.25 86 THR A C 1
ATOM 649 O O . THR A 1 86 ? 11.633 -0.482 -12.010 1.00 93.25 86 THR A O 1
ATOM 652 N N . GLY A 1 87 ? 9.485 -1.117 -11.937 1.00 93.31 87 GLY A N 1
ATOM 653 C CA . GLY A 1 87 ? 9.751 -2.516 -11.588 1.00 93.31 87 GLY A CA 1
ATOM 654 C C . GLY A 1 87 ? 10.208 -2.768 -10.147 1.00 93.31 87 GLY A C 1
ATOM 655 O O . GLY A 1 87 ? 10.749 -3.838 -9.878 1.00 93.31 87 GLY A O 1
ATOM 656 N N . LEU A 1 88 ? 9.989 -1.817 -9.231 1.00 94.88 88 LEU A N 1
ATOM 657 C CA . LEU A 1 88 ? 10.261 -1.930 -7.789 1.00 94.88 88 LEU A CA 1
ATOM 658 C C . LEU A 1 88 ? 9.018 -2.455 -7.056 1.00 94.88 88 LEU A C 1
ATOM 660 O O . LEU A 1 88 ? 8.296 -1.714 -6.380 1.00 94.88 88 LEU A O 1
ATOM 664 N N . PHE A 1 89 ? 8.703 -3.734 -7.261 1.00 93.81 89 PHE A N 1
ATOM 665 C CA . PHE A 1 89 ? 7.456 -4.325 -6.766 1.00 93.81 89 PHE A CA 1
ATOM 666 C C . PHE A 1 89 ? 7.410 -4.491 -5.243 1.00 93.81 89 PHE A C 1
ATOM 668 O O . PHE A 1 89 ? 6.341 -4.325 -4.659 1.00 93.81 89 PHE A O 1
ATOM 675 N N . ASP A 1 90 ? 8.549 -4.714 -4.594 1.00 93.88 90 ASP A N 1
ATOM 676 C CA . ASP A 1 90 ? 8.702 -4.676 -3.134 1.00 93.88 90 ASP A CA 1
ATOM 677 C C . ASP A 1 90 ? 8.207 -3.330 -2.569 1.00 93.88 90 ASP A C 1
ATOM 679 O O . ASP A 1 90 ? 7.362 -3.259 -1.671 1.00 93.88 90 ASP A O 1
ATOM 683 N N . SER A 1 91 ? 8.658 -2.235 -3.178 1.00 95.38 91 SER A N 1
ATOM 684 C CA . SER A 1 91 ? 8.320 -0.880 -2.771 1.00 95.38 91 SER A CA 1
ATOM 685 C C . SER A 1 91 ? 6.861 -0.567 -3.092 1.00 95.38 91 SER A C 1
ATOM 687 O O . SER A 1 91 ? 6.168 0.050 -2.281 1.00 95.38 91 SER A O 1
ATOM 689 N N . ALA A 1 92 ? 6.348 -1.044 -4.231 1.00 96.19 92 ALA A N 1
ATOM 690 C CA . ALA A 1 92 ? 4.934 -0.927 -4.571 1.00 96.19 92 ALA A CA 1
ATOM 691 C C . ALA A 1 92 ? 4.030 -1.619 -3.534 1.00 96.19 92 ALA A C 1
ATOM 693 O O . ALA A 1 92 ? 3.069 -1.004 -3.065 1.00 96.19 92 ALA A O 1
ATOM 694 N N . ILE A 1 93 ? 4.353 -2.851 -3.125 1.00 95.12 93 ILE A N 1
ATOM 695 C CA . ILE A 1 93 ? 3.615 -3.589 -2.086 1.00 95.12 93 ILE A CA 1
ATOM 696 C C . ILE A 1 93 ? 3.645 -2.814 -0.766 1.00 95.12 93 ILE A C 1
ATOM 698 O O . ILE A 1 93 ? 2.600 -2.623 -0.141 1.00 95.12 93 ILE A O 1
ATOM 702 N N . ASN A 1 94 ? 4.808 -2.285 -0.380 1.00 95.25 94 ASN A N 1
ATOM 703 C CA . ASN A 1 94 ? 4.951 -1.459 0.818 1.00 95.25 94 ASN A CA 1
ATOM 704 C C . ASN A 1 94 ? 4.079 -0.196 0.774 1.00 95.25 94 ASN A C 1
ATOM 706 O O . ASN A 1 94 ? 3.399 0.125 1.750 1.00 95.25 94 ASN A O 1
ATOM 710 N N . TYR A 1 95 ? 4.037 0.518 -0.353 1.00 96.81 95 TYR A N 1
ATOM 711 C CA . TYR A 1 95 ? 3.179 1.696 -0.493 1.00 96.81 95 TYR A CA 1
ATOM 712 C C . TYR A 1 95 ? 1.689 1.344 -0.450 1.00 96.81 95 TYR A C 1
ATOM 714 O O . TYR A 1 95 ? 0.924 2.034 0.229 1.00 96.81 95 TYR A O 1
ATOM 722 N N . ALA A 1 96 ? 1.273 0.267 -1.121 1.00 95.19 96 ALA A N 1
ATOM 723 C CA . ALA A 1 96 ? -0.106 -0.213 -1.075 1.00 95.19 96 ALA A CA 1
ATOM 724 C C . ALA A 1 96 ? -0.522 -0.591 0.357 1.00 95.19 96 ALA A C 1
ATOM 726 O O . ALA A 1 96 ? -1.585 -0.177 0.828 1.00 95.19 96 ALA A O 1
ATOM 727 N N . TRP A 1 97 ? 0.348 -1.309 1.074 1.00 96.25 97 TRP A N 1
ATOM 728 C CA . TRP A 1 97 ? 0.140 -1.684 2.469 1.00 96.25 97 TRP A CA 1
ATOM 729 C C . TRP A 1 97 ? 0.005 -0.462 3.380 1.00 96.25 97 TRP A C 1
ATOM 731 O O . TRP A 1 97 ? -0.963 -0.344 4.131 1.00 96.25 97 TRP A O 1
ATOM 741 N N . ASN A 1 98 ? 0.923 0.498 3.261 1.00 95.62 98 ASN A N 1
ATOM 742 C CA . ASN A 1 98 ? 0.898 1.721 4.059 1.00 95.62 98 ASN A CA 1
ATOM 743 C C . ASN A 1 98 ? -0.390 2.524 3.838 1.00 95.62 98 ASN A C 1
ATOM 745 O O . ASN A 1 98 ? -0.976 3.023 4.800 1.00 95.62 98 ASN A O 1
ATOM 749 N N . ALA A 1 99 ? -0.871 2.618 2.594 1.00 96.19 99 ALA A N 1
ATOM 750 C CA . ALA A 1 99 ? -2.142 3.273 2.293 1.00 96.19 99 ALA A CA 1
ATOM 751 C C . ALA A 1 99 ? -3.329 2.570 2.981 1.00 96.19 99 ALA A C 1
ATOM 753 O O . ALA A 1 99 ? -4.203 3.243 3.532 1.00 96.19 99 ALA A O 1
ATOM 754 N N . ALA A 1 100 ? -3.337 1.232 3.008 1.00 95.75 100 ALA A N 1
ATOM 755 C CA . ALA A 1 100 ? -4.361 0.456 3.703 1.00 95.75 100 ALA A CA 1
ATOM 756 C C . ALA A 1 100 ? -4.327 0.687 5.224 1.00 95.75 100 ALA A C 1
ATOM 758 O O . ALA A 1 100 ? -5.369 0.962 5.820 1.00 95.75 100 ALA A O 1
ATOM 759 N N . ILE A 1 101 ? -3.145 0.654 5.848 1.00 96.38 101 ILE A N 1
ATOM 760 C CA . ILE A 1 101 ? -2.985 0.896 7.291 1.00 96.38 101 ILE A CA 1
ATOM 761 C C . ILE A 1 101 ? -3.451 2.299 7.680 1.00 96.38 101 ILE A C 1
ATOM 763 O O . ILE A 1 101 ? -4.193 2.451 8.652 1.00 96.38 101 ILE A O 1
ATOM 767 N N . ILE A 1 102 ? -3.088 3.324 6.904 1.00 95.88 102 ILE A N 1
ATOM 768 C CA . ILE A 1 102 ? -3.539 4.703 7.141 1.00 95.88 102 ILE A CA 1
ATOM 769 C C . ILE A 1 102 ? -5.070 4.784 7.142 1.00 95.88 102 ILE A C 1
ATOM 771 O O . ILE A 1 102 ? -5.653 5.366 8.061 1.00 95.88 102 ILE A O 1
ATOM 775 N N . GLU A 1 103 ? -5.732 4.172 6.159 1.00 95.69 103 GLU A N 1
ATOM 776 C CA . GLU A 1 103 ? -7.194 4.186 6.080 1.00 95.69 103 GLU A CA 1
ATOM 777 C C . GLU A 1 103 ? -7.848 3.379 7.211 1.00 95.69 103 GLU A C 1
ATOM 779 O O . GLU A 1 103 ? -8.827 3.839 7.799 1.00 95.69 103 GLU A O 1
ATOM 784 N N . LEU A 1 104 ? -7.294 2.224 7.592 1.00 96.19 104 LEU A N 1
ATOM 785 C CA . LEU A 1 104 ? -7.790 1.444 8.733 1.00 96.19 104 LEU A CA 1
ATOM 786 C C . LEU A 1 104 ? -7.707 2.236 10.040 1.00 96.19 104 LEU A C 1
ATOM 788 O O . LEU A 1 104 ? -8.689 2.300 10.781 1.00 96.19 104 LEU A O 1
ATOM 792 N N . ARG A 1 105 ? -6.590 2.927 10.294 1.00 95.88 105 ARG A N 1
ATOM 793 C CA . ARG A 1 105 ? -6.476 3.843 11.441 1.00 95.88 105 ARG A CA 1
ATOM 794 C C . ARG A 1 105 ? -7.498 4.969 11.361 1.00 95.88 105 ARG A C 1
ATOM 796 O O . ARG A 1 105 ? -8.130 5.294 12.363 1.00 95.88 105 ARG A O 1
ATOM 803 N N . GLY A 1 106 ? -7.705 5.533 10.172 1.00 95.19 106 GLY A N 1
ATOM 804 C CA . GLY A 1 106 ? -8.749 6.523 9.919 1.00 95.19 106 GLY A CA 1
ATOM 805 C C . GLY A 1 106 ? -10.145 6.013 10.284 1.00 95.19 106 GLY A C 1
ATOM 806 O O . GLY A 1 106 ? -10.903 6.722 10.946 1.00 95.19 106 GLY A O 1
ATOM 807 N N . LYS A 1 107 ? -10.480 4.771 9.919 1.00 94.38 107 LYS A N 1
ATOM 808 C CA . LYS A 1 107 ? -11.751 4.132 10.291 1.00 94.38 107 LYS A CA 1
ATOM 809 C C . LYS A 1 107 ? -11.886 3.953 11.799 1.00 94.38 107 LYS A C 1
ATOM 811 O O . LYS A 1 107 ? -12.937 4.288 12.335 1.00 94.38 107 LYS A O 1
ATOM 816 N N . VAL A 1 108 ? -10.836 3.490 12.479 1.00 95.00 108 VAL A N 1
ATOM 817 C CA . VAL A 1 108 ? -10.834 3.331 13.943 1.00 95.00 108 VAL A CA 1
ATOM 818 C C . VAL A 1 108 ? -11.067 4.677 14.641 1.00 95.00 108 VAL A C 1
ATOM 820 O O . VAL A 1 108 ? -11.913 4.763 15.529 1.00 95.00 108 VAL A O 1
ATOM 823 N N . ARG A 1 109 ? -10.417 5.756 14.181 1.00 93.88 109 ARG A N 1
ATOM 824 C CA . ARG A 1 109 ? -10.665 7.118 14.695 1.00 93.88 109 ARG A CA 1
ATOM 825 C C . ARG A 1 109 ? -12.111 7.562 14.500 1.00 93.88 109 ARG A C 1
ATOM 827 O O . ARG A 1 109 ? -12.718 8.077 15.434 1.00 93.88 109 ARG A O 1
ATOM 834 N N . ARG A 1 110 ? -12.668 7.354 13.300 1.00 91.94 110 ARG A N 1
ATOM 835 C CA . ARG A 1 110 ? -14.048 7.749 12.957 1.00 91.94 110 ARG A CA 1
ATOM 836 C C . ARG A 1 110 ? -15.109 6.948 13.707 1.00 91.94 110 ARG A C 1
ATOM 838 O O . ARG A 1 110 ? -16.163 7.501 13.996 1.00 91.94 110 ARG A O 1
ATOM 845 N N . PHE A 1 111 ? -14.842 5.680 14.018 1.00 88.75 111 PHE A N 1
ATOM 846 C CA . PHE A 1 111 ? -15.728 4.863 14.851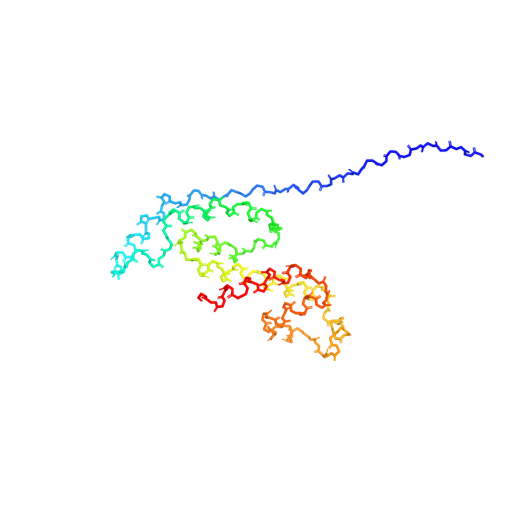 1.00 88.75 111 PHE A CA 1
ATOM 847 C C . PHE A 1 111 ? -15.865 5.441 16.270 1.00 88.75 111 PHE A C 1
ATOM 849 O O . PHE A 1 111 ? -16.937 5.378 16.863 1.00 88.75 111 PHE A O 1
ATOM 856 N N . GLY A 1 112 ? -14.796 6.066 16.770 1.00 81.44 112 GLY A N 1
ATOM 857 C CA . GLY A 1 112 ? -14.778 6.810 18.024 1.00 81.44 112 GLY A CA 1
ATOM 858 C C . GLY A 1 112 ? -13.914 6.129 19.078 1.00 81.44 112 GLY A C 1
ATOM 859 O O . GLY A 1 112 ? -14.228 5.038 19.555 1.00 81.44 112 GLY A O 1
ATOM 860 N N . LEU A 1 113 ? -12.846 6.814 19.496 1.00 85.00 113 LEU A N 1
ATOM 861 C CA . LEU A 1 113 ? -11.904 6.313 20.505 1.00 85.00 113 LEU A CA 1
ATOM 862 C C . LEU A 1 113 ? -12.571 6.020 21.855 1.00 85.00 113 LEU A C 1
ATOM 864 O O . LEU A 1 113 ? -12.109 5.160 22.590 1.00 85.00 113 LEU A O 1
ATOM 868 N N . THR A 1 114 ? -13.685 6.682 22.167 1.00 82.94 114 THR A N 1
ATOM 869 C CA . THR A 1 114 ? -14.437 6.486 23.415 1.00 82.94 114 THR A CA 1
ATOM 870 C C . THR A 1 114 ? -15.223 5.175 23.463 1.00 82.94 114 THR A C 1
ATOM 872 O O . THR A 1 114 ? -15.507 4.681 24.552 1.00 82.94 114 THR A O 1
ATOM 875 N N . VAL A 1 115 ? -15.567 4.595 22.308 1.00 85.44 115 VAL A N 1
ATOM 876 C CA . VAL A 1 115 ? -16.357 3.353 22.222 1.00 85.44 115 VAL A CA 1
ATOM 877 C C . VAL A 1 115 ? -15.455 2.124 22.316 1.00 85.44 115 VAL A C 1
ATOM 879 O O . VAL A 1 115 ? -15.828 1.109 22.902 1.00 85.44 115 VAL A O 1
ATOM 882 N N . ILE A 1 116 ? -14.233 2.221 21.789 1.00 87.75 116 ILE A N 1
ATOM 883 C CA . ILE A 1 116 ? -13.278 1.109 21.721 1.00 87.75 116 ILE A CA 1
ATOM 884 C C . ILE A 1 116 ? -13.017 0.468 23.097 1.00 87.75 116 ILE A C 1
ATOM 886 O O . ILE A 1 116 ? -13.093 -0.762 23.170 1.00 87.75 116 ILE A O 1
ATOM 890 N N . PRO A 1 117 ? -12.803 1.223 24.198 1.00 87.88 117 PRO A N 1
ATOM 891 C CA . PRO A 1 117 ? -12.586 0.645 25.521 1.00 87.88 117 PRO A CA 1
ATOM 892 C C . PRO A 1 117 ? -13.687 -0.297 26.001 1.00 87.88 117 PRO A C 1
ATOM 894 O O . PRO A 1 117 ? -13.399 -1.248 26.726 1.00 87.88 117 PRO A O 1
ATOM 897 N N . GLN A 1 118 ? -14.933 -0.069 25.581 1.00 86.19 118 GLN A N 1
ATOM 898 C CA . GLN A 1 118 ? -16.068 -0.922 25.936 1.00 86.19 118 GLN A CA 1
ATOM 899 C C . GLN A 1 118 ? -16.018 -2.264 25.196 1.00 86.19 118 GLN A C 1
ATOM 901 O O . GLN A 1 118 ? -16.427 -3.282 25.746 1.00 86.19 118 GLN A O 1
ATOM 906 N N . VAL A 1 119 ? -15.470 -2.278 23.977 1.00 85.44 119 VAL A N 1
ATOM 907 C CA . VAL A 1 119 ? -15.353 -3.480 23.138 1.00 85.44 119 VAL A CA 1
ATOM 908 C C . VAL A 1 119 ? -14.153 -4.335 23.540 1.00 85.44 119 VAL A C 1
ATOM 910 O O . VAL A 1 119 ? -14.241 -5.560 23.547 1.00 85.44 119 VAL A O 1
ATOM 913 N N . ILE A 1 120 ? -13.021 -3.706 23.871 1.00 84.44 120 ILE A N 1
ATOM 914 C CA . ILE A 1 120 ? -11.772 -4.424 24.185 1.00 84.44 120 ILE A CA 1
ATOM 915 C C . ILE A 1 120 ? -11.484 -4.545 25.687 1.00 84.44 120 ILE A C 1
ATOM 917 O O . ILE A 1 120 ? -10.472 -5.141 26.057 1.00 84.44 120 ILE A O 1
ATOM 921 N N . SER A 1 121 ? -12.343 -3.969 26.536 1.00 83.25 121 SER A N 1
ATOM 922 C CA . SER A 1 121 ? -12.213 -3.926 28.002 1.00 83.25 121 SER A CA 1
ATOM 923 C C . SER A 1 121 ? -10.854 -3.395 28.488 1.00 83.25 121 SER A C 1
ATOM 925 O O . SER A 1 121 ? -10.294 -3.890 29.465 1.00 83.25 121 SER A O 1
ATOM 927 N N . LYS A 1 122 ? -10.296 -2.400 27.786 1.00 84.56 122 LYS A N 1
ATOM 928 C CA . LYS A 1 122 ? -8.996 -1.768 28.076 1.00 84.56 122 LYS A CA 1
ATOM 929 C C . LYS A 1 122 ? -9.032 -0.285 27.729 1.00 84.56 122 LYS A C 1
ATOM 931 O O . LYS A 1 122 ? -9.776 0.117 26.842 1.00 84.56 122 LYS A O 1
ATOM 936 N N . THR A 1 123 ? -8.204 0.522 28.385 1.00 85.62 123 THR A N 1
ATOM 937 C CA . THR A 1 123 ? -8.007 1.924 27.994 1.00 85.62 123 THR A CA 1
ATOM 938 C C . THR A 1 123 ? -7.483 1.996 26.565 1.00 85.62 123 THR A C 1
ATOM 940 O O . THR A 1 123 ? -6.558 1.265 26.208 1.00 85.62 123 THR A O 1
ATOM 943 N N . PHE A 1 124 ? -8.076 2.867 25.757 1.00 91.06 124 PHE A N 1
ATOM 944 C CA . PHE A 1 124 ? -7.688 3.057 24.369 1.00 91.06 124 PHE A CA 1
ATOM 945 C C . PHE A 1 124 ? -7.852 4.525 24.003 1.00 91.06 124 PHE A C 1
ATOM 947 O O . PHE A 1 124 ? -8.950 5.072 24.097 1.00 91.06 124 PHE A O 1
ATOM 954 N N . ASP A 1 125 ? -6.755 5.153 23.611 1.00 90.38 125 ASP A N 1
ATOM 955 C CA . ASP A 1 125 ? -6.699 6.542 23.188 1.00 90.38 125 ASP A CA 1
ATOM 956 C C . ASP A 1 125 ? -5.953 6.667 21.851 1.00 90.38 125 ASP A C 1
ATOM 958 O O . ASP A 1 125 ? -5.641 5.680 21.180 1.00 90.38 125 ASP A O 1
ATOM 962 N N . GLU A 1 126 ? -5.711 7.904 21.429 1.00 91.38 126 GLU A N 1
ATOM 963 C CA . GLU A 1 126 ? -5.036 8.191 20.164 1.00 91.38 126 GLU A CA 1
ATOM 964 C C . GLU A 1 126 ? -3.580 7.699 20.165 1.00 91.38 126 GLU A C 1
ATOM 966 O O . GLU A 1 126 ? -3.098 7.218 19.140 1.00 91.38 126 GLU A O 1
ATOM 971 N N . ALA A 1 127 ? -2.893 7.767 21.310 1.00 91.94 127 ALA A N 1
ATOM 972 C CA . ALA A 1 127 ? -1.527 7.274 21.447 1.00 91.94 127 ALA A CA 1
ATOM 973 C C . ALA A 1 127 ? -1.488 5.745 21.316 1.00 91.94 127 ALA A C 1
ATOM 975 O O . ALA A 1 127 ? -0.734 5.215 20.502 1.00 91.94 127 ALA A O 1
ATOM 976 N N . ALA A 1 128 ? -2.389 5.046 22.011 1.00 91.88 128 ALA A N 1
ATOM 977 C CA . ALA A 1 128 ? -2.550 3.603 21.887 1.00 91.88 128 ALA A CA 1
ATOM 978 C C . ALA A 1 128 ? -2.856 3.194 20.442 1.00 91.88 128 ALA A C 1
ATOM 980 O O . ALA A 1 128 ? -2.311 2.204 19.961 1.00 91.88 128 ALA A O 1
ATOM 981 N N . LEU A 1 129 ? -3.686 3.959 19.722 1.00 93.69 129 LEU A N 1
ATOM 982 C CA . LEU A 1 129 ? -3.921 3.707 18.304 1.00 93.69 129 LEU A CA 1
ATOM 983 C C . LEU A 1 129 ? -2.627 3.824 17.499 1.00 93.69 129 LEU A C 1
ATOM 985 O O . LEU A 1 129 ? -2.355 2.929 16.706 1.00 93.69 129 LEU A O 1
ATOM 989 N N . LEU A 1 130 ? -1.846 4.890 17.665 1.00 91.12 130 LEU A N 1
ATOM 990 C CA . LEU A 1 130 ? -0.606 5.100 16.909 1.00 91.12 130 LEU A CA 1
ATOM 991 C C . LEU A 1 130 ? 0.443 4.008 17.168 1.00 91.12 130 LEU A C 1
ATOM 993 O O . LEU A 1 130 ? 1.103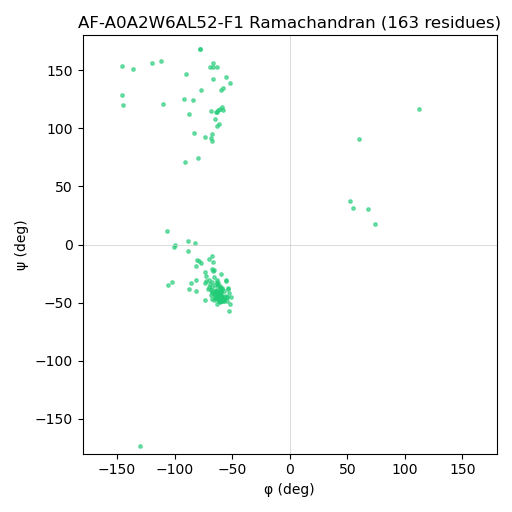 3.588 16.218 1.00 91.12 130 LEU A O 1
ATOM 997 N N . ASP A 1 131 ? 0.521 3.506 18.399 1.00 93.31 131 ASP A N 1
ATOM 998 C CA . ASP A 1 131 ? 1.499 2.496 18.822 1.00 93.31 131 ASP A CA 1
ATOM 999 C C . ASP A 1 131 ? 1.1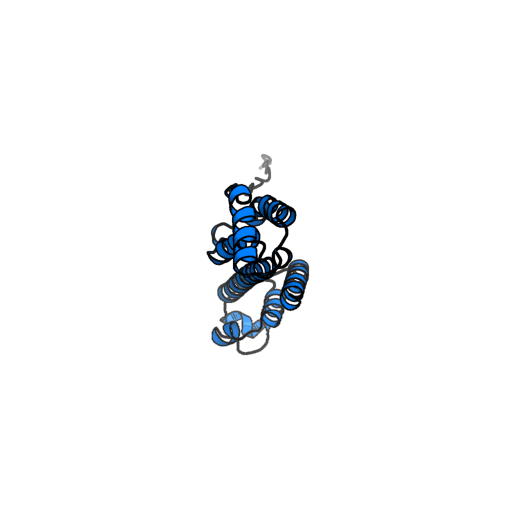21 1.054 18.442 1.00 93.31 131 ASP A C 1
ATOM 1001 O O . ASP A 1 131 ? 1.968 0.158 18.497 1.00 93.31 131 ASP A O 1
ATOM 1005 N N . LEU A 1 132 ? -0.131 0.801 18.034 1.00 93.88 132 LEU A N 1
ATOM 1006 C CA . LEU A 1 132 ? -0.560 -0.537 17.611 1.00 93.88 132 LEU A CA 1
ATOM 1007 C C . LEU A 1 132 ? 0.283 -1.046 16.443 1.00 93.88 132 LEU A C 1
ATOM 1009 O O . LEU A 1 132 ? 0.421 -0.364 15.426 1.00 93.88 132 LEU A O 1
ATOM 1013 N N . LYS A 1 133 ? 0.728 -2.298 16.511 1.00 94.81 133 LYS A N 1
ATOM 1014 C CA . LYS A 1 133 ? 1.310 -2.969 15.346 1.00 94.81 133 LYS A CA 1
ATOM 1015 C C . LYS A 1 133 ? 0.226 -3.247 14.309 1.00 94.81 133 LYS A C 1
ATOM 1017 O O . LYS A 1 133 ? -0.931 -3.477 14.655 1.00 94.81 133 LYS A O 1
ATOM 1022 N N . ASP A 1 134 ? 0.609 -3.321 13.037 1.00 95.19 134 ASP A N 1
ATOM 1023 C CA . ASP A 1 134 ? -0.328 -3.564 11.930 1.00 95.19 134 ASP A CA 1
ATOM 1024 C C . ASP A 1 134 ? -1.205 -4.812 12.145 1.00 95.19 134 ASP A C 1
ATOM 1026 O O . ASP A 1 134 ? -2.409 -4.772 11.911 1.00 95.19 134 ASP A O 1
ATOM 1030 N N . ALA A 1 135 ? -0.625 -5.908 12.648 1.00 94.50 135 ALA A N 1
ATOM 1031 C CA . ALA A 1 135 ? -1.370 -7.133 12.948 1.00 94.50 135 ALA A CA 1
ATOM 1032 C C . ALA A 1 135 ? -2.429 -6.920 14.048 1.00 94.50 135 ALA A C 1
ATOM 1034 O O . ALA A 1 135 ? -3.555 -7.403 13.944 1.00 94.50 135 ALA A O 1
ATOM 1035 N N . GLU A 1 136 ? -2.093 -6.155 15.088 1.00 94.94 136 GLU A N 1
ATOM 1036 C CA . GLU A 1 136 ? -3.018 -5.834 16.177 1.00 94.94 136 GLU A CA 1
ATOM 1037 C C . GLU A 1 136 ? -4.121 -4.881 15.699 1.00 94.94 136 GLU A C 1
ATOM 1039 O O . GLU A 1 136 ? -5.281 -5.039 16.082 1.00 94.94 136 GLU A O 1
ATOM 1044 N N . LEU A 1 137 ? -3.783 -3.940 14.809 1.00 96.25 137 LEU A N 1
ATOM 1045 C CA . LEU A 1 137 ? -4.747 -3.067 14.146 1.00 96.25 137 LEU A CA 1
ATOM 1046 C C . LEU A 1 137 ? -5.756 -3.875 13.321 1.00 96.25 137 LEU A C 1
ATOM 1048 O O . LEU A 1 137 ? -6.952 -3.615 13.433 1.00 96.25 137 LEU A O 1
ATOM 1052 N N . LEU A 1 138 ? -5.313 -4.865 12.538 1.00 96.75 138 LEU A N 1
ATOM 1053 C CA . LEU A 1 138 ? -6.224 -5.733 11.780 1.00 96.75 138 LEU A CA 1
ATOM 1054 C C . LEU A 1 138 ? -7.202 -6.465 12.702 1.00 96.75 138 LEU A C 1
ATOM 1056 O O . LEU A 1 138 ? -8.409 -6.456 12.455 1.00 96.75 138 LEU A O 1
ATOM 1060 N N . VAL A 1 139 ? -6.696 -7.058 13.787 1.00 95.56 139 VAL A N 1
ATOM 1061 C CA . VAL A 1 139 ? -7.527 -7.768 14.772 1.00 95.56 139 VAL A CA 1
ATOM 1062 C C . VAL A 1 139 ? -8.529 -6.815 15.421 1.00 95.56 139 VAL A C 1
ATOM 1064 O O . VAL A 1 139 ? -9.693 -7.174 15.606 1.00 95.56 139 VAL A O 1
ATOM 1067 N N . LEU A 1 140 ? -8.110 -5.591 15.748 1.00 95.00 140 LEU A N 1
ATOM 1068 C CA . LEU A 1 140 ? -9.005 -4.567 16.279 1.00 95.00 140 LEU A CA 1
ATOM 1069 C C . LEU A 1 140 ? -10.093 -4.195 15.265 1.00 95.00 140 LEU A C 1
ATOM 1071 O O . LEU A 1 140 ? -11.269 -4.167 15.620 1.00 95.00 140 LEU A O 1
ATOM 1075 N N . CYS A 1 141 ? -9.730 -3.948 14.005 1.00 95.88 141 CYS A N 1
ATOM 1076 C CA . CYS A 1 141 ? -10.690 -3.632 12.951 1.00 95.88 141 CYS A CA 1
ATOM 1077 C C . CYS A 1 141 ? -11.717 -4.752 12.748 1.00 95.88 141 CYS A C 1
ATOM 1079 O O . CYS A 1 141 ? -12.889 -4.444 12.543 1.00 95.88 141 CYS A O 1
ATOM 1081 N N . LEU A 1 142 ? -11.308 -6.021 12.846 1.00 95.81 142 LEU A N 1
ATOM 1082 C CA . LEU A 1 142 ? -12.224 -7.162 12.787 1.00 9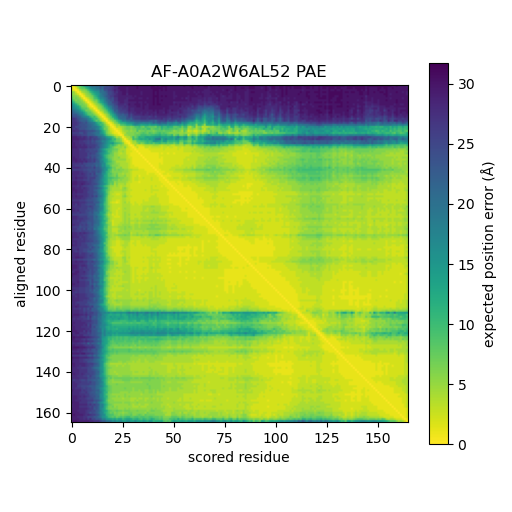5.81 142 LEU A CA 1
ATOM 1083 C C . LEU A 1 142 ? -13.176 -7.183 13.994 1.00 95.81 142 LEU A C 1
ATOM 1085 O O . LEU A 1 142 ? -14.386 -7.277 13.817 1.00 95.81 142 LEU A O 1
ATOM 1089 N N . LYS A 1 143 ? -12.660 -7.012 15.220 1.00 93.31 143 LYS A N 1
ATOM 1090 C CA . LYS A 1 143 ? -13.482 -6.970 16.449 1.00 93.31 143 LYS A CA 1
ATOM 1091 C C . LYS A 1 143 ? -14.501 -5.831 16.456 1.00 93.31 143 LYS A C 1
ATOM 1093 O O . LYS A 1 143 ? -15.596 -5.990 16.980 1.00 93.31 143 LYS A O 1
ATOM 1098 N N . LEU A 1 144 ? -14.135 -4.687 15.881 1.00 92.94 144 LEU A N 1
ATOM 1099 C CA . LEU A 1 144 ? -15.014 -3.527 15.719 1.00 92.94 144 LEU A CA 1
ATOM 1100 C C . LEU A 1 144 ? -15.938 -3.644 14.494 1.00 92.94 144 LEU A C 1
ATOM 1102 O O . LEU A 1 144 ? -16.688 -2.712 14.212 1.00 92.94 144 LEU A O 1
ATOM 1106 N N . ASN A 1 145 ? -15.873 -4.756 13.753 1.00 93.00 145 ASN A N 1
ATOM 1107 C CA . ASN A 1 145 ? -16.626 -4.995 12.523 1.00 93.00 145 ASN A CA 1
ATOM 1108 C C . ASN A 1 145 ? -16.420 -3.898 11.451 1.00 93.00 145 ASN A C 1
ATOM 1110 O O . ASN A 1 145 ? -17.317 -3.576 10.673 1.00 93.00 145 ASN A O 1
ATOM 1114 N N . LEU A 1 146 ? -15.227 -3.289 11.421 1.00 94.69 146 LEU A N 1
ATOM 1115 C CA . LEU A 1 146 ? -14.813 -2.287 10.425 1.00 94.69 146 LEU A CA 1
ATOM 1116 C C . LEU A 1 146 ? -14.326 -2.929 9.118 1.00 94.69 146 LEU A C 1
ATOM 1118 O O . LEU A 1 146 ? -14.240 -2.258 8.081 1.00 94.69 146 LEU A O 1
ATOM 1122 N N . ILE A 1 147 ? -13.986 -4.216 9.192 1.00 96.19 147 ILE A N 1
ATOM 1123 C CA . ILE A 1 147 ? -13.657 -5.113 8.086 1.00 96.19 147 ILE A CA 1
ATOM 1124 C C . ILE A 1 147 ? -14.361 -6.454 8.321 1.00 96.19 147 ILE A C 1
ATOM 1126 O O . ILE A 1 147 ? -14.603 -6.827 9.467 1.00 96.19 147 ILE A O 1
ATOM 1130 N N . SER A 1 148 ? -14.685 -7.166 7.241 1.00 97.12 148 SER A N 1
ATOM 1131 C CA . SER A 1 148 ? -15.224 -8.529 7.309 1.00 97.12 148 SER A CA 1
ATOM 1132 C C . SER A 1 148 ? -14.126 -9.557 7.592 1.00 97.12 148 SER A C 1
ATOM 1134 O O . SER A 1 148 ? -12.942 -9.249 7.457 1.00 97.12 148 SER A O 1
ATOM 1136 N N . GLU A 1 149 ? -14.513 -10.793 7.914 1.00 96.94 149 GLU A N 1
ATOM 1137 C CA . GLU A 1 149 ? -13.585 -11.930 8.031 1.00 96.94 149 GLU A CA 1
ATOM 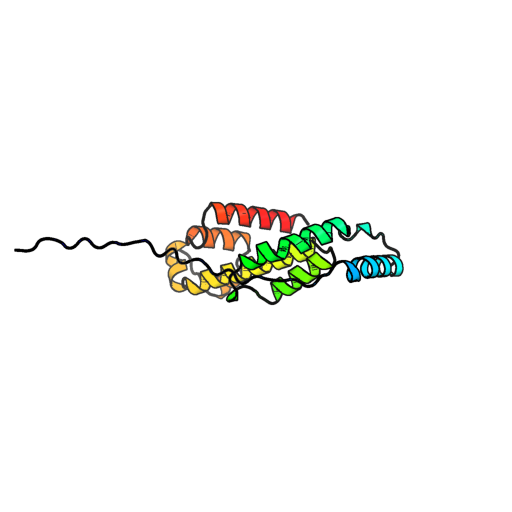1138 C C . GLU A 1 149 ? -12.806 -12.170 6.730 1.00 96.94 149 GLU A C 1
ATOM 1140 O O . GLU A 1 149 ? -11.581 -12.262 6.762 1.00 96.94 149 GLU A O 1
ATOM 1145 N N . ASP A 1 150 ? -13.482 -12.146 5.575 1.00 96.88 150 ASP A N 1
ATOM 1146 C CA . ASP A 1 150 ? -12.822 -12.229 4.264 1.00 96.88 150 ASP A CA 1
ATOM 1147 C C . ASP A 1 150 ? -11.831 -11.077 4.050 1.00 96.88 150 ASP A C 1
ATOM 1149 O O . ASP A 1 150 ? -10.724 -11.266 3.548 1.00 96.88 150 ASP A O 1
ATOM 1153 N N . GLY A 1 151 ? -12.220 -9.860 4.445 1.00 95.25 151 GLY A N 1
ATOM 1154 C CA . GLY A 1 151 ? -11.358 -8.687 4.356 1.00 95.25 151 GLY A CA 1
ATOM 1155 C C . GLY A 1 151 ? -10.127 -8.818 5.247 1.00 95.25 151 GLY A C 1
ATOM 1156 O O . GLY A 1 151 ? -9.026 -8.486 4.816 1.00 95.25 151 GLY A O 1
ATOM 1157 N N . PHE A 1 152 ? -10.301 -9.335 6.463 1.00 96.88 152 PHE A N 1
ATOM 1158 C CA . PHE A 1 152 ? -9.210 -9.644 7.379 1.00 96.88 152 PHE A CA 1
ATOM 1159 C C . PHE A 1 152 ? -8.271 -10.694 6.781 1.00 96.88 152 PHE A C 1
ATOM 1161 O O . PHE A 1 152 ? -7.070 -10.455 6.732 1.00 96.88 152 PHE A O 1
ATOM 1168 N N . PHE A 1 153 ? -8.805 -11.798 6.253 1.00 96.38 153 PHE A N 1
ATOM 1169 C CA . PHE A 1 153 ? -8.018 -12.863 5.631 1.00 96.38 153 PHE A CA 1
ATOM 1170 C C . PHE A 1 153 ? -7.172 -12.353 4.457 1.00 96.38 153 PHE A C 1
ATOM 1172 O O . PHE A 1 153 ? -5.973 -12.613 4.396 1.00 96.38 153 PHE A O 1
ATOM 1179 N N . LEU A 1 154 ? -7.766 -11.568 3.553 1.00 95.25 154 LEU A N 1
ATOM 1180 C CA . LEU A 1 154 ? -7.044 -10.982 2.419 1.00 95.25 154 LEU A CA 1
ATOM 1181 C C . LEU A 1 154 ? -5.969 -9.982 2.865 1.00 95.25 154 LEU A C 1
ATOM 1183 O O . LEU A 1 154 ? -4.868 -9.975 2.320 1.00 95.25 154 LEU A O 1
ATOM 1187 N N . LEU A 1 155 ? -6.27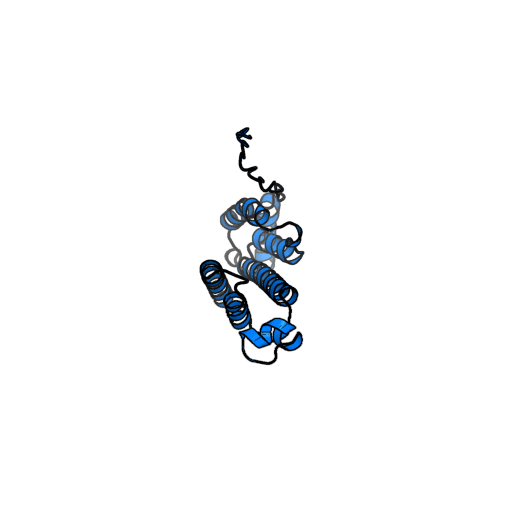1 -9.132 3.850 1.00 95.94 155 LEU A N 1
ATOM 1188 C CA . LEU A 1 155 ? -5.303 -8.169 4.381 1.00 95.94 155 LEU A CA 1
ATOM 1189 C C . LEU A 1 155 ? -4.155 -8.861 5.116 1.00 95.94 155 LEU A C 1
ATOM 1191 O O . LEU A 1 155 ? -3.017 -8.413 5.005 1.00 95.94 155 LEU A O 1
ATOM 1195 N N . ASP A 1 156 ? -4.426 -9.949 5.828 1.00 94.06 156 ASP A N 1
ATOM 1196 C CA . ASP A 1 156 ? -3.388 -10.714 6.509 1.00 94.06 156 ASP A CA 1
ATOM 1197 C C . ASP A 1 156 ? -2.448 -11.396 5.507 1.00 94.06 156 ASP A C 1
ATOM 1199 O O . ASP A 1 156 ? -1.232 -11.302 5.650 1.00 94.06 156 ASP A O 1
ATOM 1203 N N . GLN A 1 157 ? -2.976 -11.934 4.401 1.00 93.00 157 GLN A N 1
ATOM 1204 C CA . GLN A 1 157 ? -2.129 -12.410 3.302 1.00 93.00 157 GLN A CA 1
ATOM 1205 C C . GLN A 1 157 ? -1.266 -11.294 2.707 1.00 93.00 157 GLN A C 1
ATOM 1207 O O . GLN A 1 157 ? -0.073 -11.489 2.491 1.00 93.00 157 GLN A O 1
ATOM 1212 N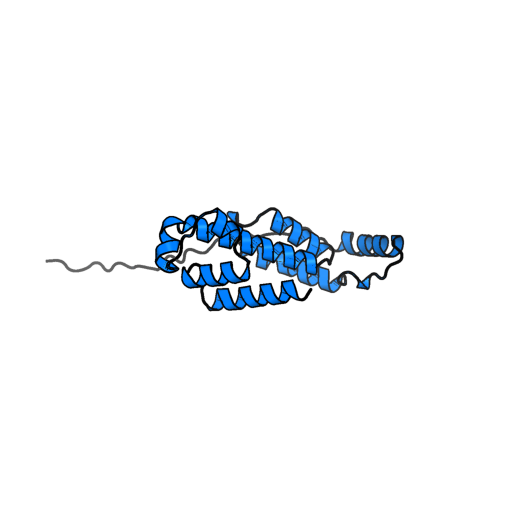 N . CYS A 1 158 ? -1.827 -10.104 2.470 1.00 93.00 158 CYS A N 1
ATOM 1213 C CA . CYS A 1 158 ? -1.047 -8.958 1.995 1.00 93.00 158 CYS A CA 1
ATOM 1214 C C . CYS A 1 158 ? 0.065 -8.560 2.982 1.00 93.00 158 CYS A C 1
ATOM 1216 O O . CYS A 1 158 ? 1.159 -8.188 2.552 1.00 93.00 158 CYS A O 1
ATOM 1218 N N . ARG A 1 159 ? -0.192 -8.650 4.293 1.00 93.50 159 ARG A N 1
ATOM 1219 C CA . ARG A 1 159 ? 0.797 -8.407 5.353 1.00 93.50 159 ARG A CA 1
ATOM 1220 C C . ARG A 1 159 ? 1.932 -9.422 5.295 1.00 93.50 159 ARG A C 1
ATOM 1222 O O . ARG A 1 159 ? 3.096 -9.042 5.401 1.00 93.50 159 ARG A O 1
ATOM 1229 N N . ASP A 1 160 ? 1.592 -10.695 5.136 1.00 91.31 160 ASP A N 1
ATOM 1230 C CA . ASP A 1 160 ? 2.563 -11.782 5.074 1.00 91.31 160 ASP A CA 1
ATOM 1231 C C . ASP A 1 160 ? 3.412 -11.688 3.806 1.00 91.31 160 ASP A C 1
ATOM 1233 O O . ASP A 1 160 ? 4.630 -11.813 3.888 1.00 91.31 160 ASP A O 1
ATOM 1237 N N . VAL A 1 161 ? 2.803 -11.370 2.661 1.00 89.56 161 VAL A N 1
ATOM 1238 C CA . VAL A 1 161 ? 3.512 -11.027 1.420 1.00 89.56 161 VAL A CA 1
ATOM 1239 C C . VAL A 1 161 ? 4.512 -9.908 1.712 1.00 89.56 161 VAL A C 1
ATOM 1241 O O . VAL A 1 161 ? 5.707 -10.128 1.566 1.00 89.56 161 VAL A O 1
ATOM 1244 N N . ARG A 1 162 ? 4.068 -8.756 2.233 1.00 91.50 162 ARG A N 1
ATOM 1245 C CA . ARG A 1 162 ? 4.940 -7.608 2.553 1.00 91.50 162 ARG A CA 1
ATOM 1246 C C . ARG A 1 162 ? 6.127 -7.962 3.456 1.00 91.50 162 ARG A C 1
ATOM 1248 O O . ARG A 1 162 ? 7.196 -7.394 3.296 1.00 91.50 162 ARG A O 1
ATOM 1255 N N . ASN A 1 163 ? 5.936 -8.839 4.439 1.00 88.88 163 ASN A N 1
ATOM 1256 C CA . ASN A 1 163 ? 6.982 -9.183 5.407 1.00 88.88 163 ASN A CA 1
ATOM 1257 C C . ASN A 1 163 ? 8.024 -10.175 4.877 1.00 88.88 163 ASN A C 1
ATOM 1259 O O . ASN A 1 163 ? 9.049 -10.354 5.528 1.00 88.88 163 ASN A O 1
ATOM 1263 N N . ASN A 1 164 ? 7.751 -10.835 3.751 1.00 84.06 164 ASN A N 1
ATOM 1264 C CA . ASN A 1 164 ? 8.633 -11.833 3.147 1.00 84.06 164 ASN A CA 1
ATOM 1265 C C . ASN A 1 164 ? 9.341 -11.324 1.872 1.00 84.06 164 ASN A C 1
ATOM 1267 O O . ASN A 1 164 ? 9.930 -12.137 1.159 1.00 84.06 164 ASN A O 1
ATOM 1271 N N . PHE A 1 165 ? 9.282 -10.015 1.594 1.00 65.88 165 PHE A N 1
ATOM 1272 C CA . PHE A 1 165 ? 10.049 -9.335 0.540 1.00 65.88 165 PHE A CA 1
ATOM 1273 C C . PHE A 1 165 ? 11.146 -8.449 1.129 1.00 65.88 165 PHE A C 1
ATOM 1275 O O . PHE A 1 165 ? 10.910 -7.845 2.201 1.00 65.88 165 PHE A O 1
#

Secondary structure (DSSP, 8-state):
------------------PPP-----HHHHHHHHHHHHHHHT--GGGS--HHHHHHHHHHHHHHHTTS-GGG--HHHHHHHHHHHTT-HHHHHHHHHHHHHHHHHHHHHHH-TTTHHHHHTS---HHHHHH--HHHHHHHHHHTTSS-HHHHHHHHHHHHHHHT-

Solvent-accessible surface area (backbone atoms only — not comparable to full-atom values): 9865 Å² total; per-residue (Å²): 136,85,85,84,84,81,80,83,78,74,83,80,77,78,72,80,81,63,63,84,52,81,75,77,93,56,63,92,62,41,53,64,50,50,49,51,50,24,56,75,70,74,46,69,61,80,84,34,54,51,64,69,58,21,45,56,53,56,72,48,42,36,69,56,54,38,74,48,57,75,94,70,69,44,73,50,55,53,53,18,50,52,25,38,64,68,19,38,54,68,56,17,48,48,28,54,50,50,52,51,53,54,50,52,51,50,50,53,56,72,75,32,50,82,55,49,26,75,76,70,76,43,94,50,48,72,66,57,58,72,70,47,50,71,73,55,46,52,54,49,34,44,77,69,63,76,40,52,72,69,53,47,54,55,51,50,51,52,50,53,54,54,72,74,100

pLDDT: mean 86.0, std 16.83, range [36.53, 97.12]

Sequence (165 aa):
MDPKQSRNLQPKIVGVVGTQIALPPFISVTGPMLSALTTALGVERSILAADDQIQHAWETLPRLLSRIPPHLRSETLVRMCVAVGTGLFDSAINYAWNAAIIELRGKVRRFGLTVIPQVISKTFDEAALLDLKDAELLVLCLKLNLISEDGFFLLDQCRDVRNNF